Protein AF-A0A059ZSD2-F1 (afdb_monomer_lite)

Secondary structure (DSSP, 8-state):
-HHHHHHHHHHHHHHHHPEEEEEEEEE-HHHHHHHHHHT---EE-TTSTT-EEE--SEEE-TTSSEEEEE-GGG-EEEEEGGGEEEEEE--

Sequence (91 aa):
MSGVALILVGILVVALNTRIPIAHIYVDAAGAHVLQAAGLEVHAAPDWPGAFRANPVSSAAAFLPSAELYFSKGRRVQLPRRDVLLWVYRG

pLDDT: mean 88.59, std 7.57, range [58.91, 96.31]

Organism: Acidithiobacillus caldus (strain ATCC 51756 / DSM 8584 / KU) (NCBI:txid637389)

Foldseek 3Di:
DVVVVVVVVVVVVCQQPDKFFFQKFKFAPVQVVQCVVLVFDWAQDPVDPRIIMGGFGTWRGDDDQWIWTHHPPRDIGIGGPVRTPDTHGDD

Radius of gyration: 15.07 Å; chains: 1; bounding box: 45×29×34 Å

Structure (mmCIF, N/CA/C/O backbone):
data_AF-A0A059ZSD2-F1
#
_entry.id   AF-A0A059ZSD2-F1
#
loop_
_atom_site.group_PDB
_atom_site.id
_atom_site.type_symbol
_atom_site.label_atom_id
_atom_site.label_alt_id
_atom_site.label_comp_id
_atom_site.label_asym_id
_atom_site.label_entity_id
_atom_site.label_seq_id
_atom_site.pdbx_PDB_ins_code
_atom_site.Cartn_x
_atom_site.Cartn_y
_atom_site.Cartn_z
_atom_site.occupancy
_atom_site.B_iso_or_equiv
_atom_site.auth_seq_id
_atom_site.auth_comp_id
_atom_site.auth_asym_id
_atom_site.auth_atom_id
_atom_site.pdbx_PDB_model_num
ATOM 1 N N . MET A 1 1 ? 32.428 3.623 -20.635 1.00 58.91 1 MET A N 1
ATOM 2 C CA . MET A 1 1 ? 31.598 3.224 -19.473 1.00 58.91 1 MET A CA 1
ATOM 3 C C . MET A 1 1 ? 30.703 4.349 -18.929 1.00 58.91 1 MET A C 1
ATOM 5 O O . MET A 1 1 ? 29.631 4.024 -18.440 1.00 58.91 1 MET A O 1
ATOM 9 N N . SER A 1 2 ? 31.046 5.645 -19.057 1.00 65.44 2 SER A N 1
ATOM 10 C CA . SER A 1 2 ? 30.228 6.751 -18.501 1.00 65.44 2 SER A CA 1
ATOM 11 C C . SER A 1 2 ? 28.800 6.881 -19.047 1.00 65.44 2 SER A C 1
ATOM 13 O O . SER A 1 2 ? 27.916 7.288 -18.303 1.00 65.44 2 SER A O 1
ATOM 15 N N . GLY A 1 3 ? 28.543 6.514 -20.308 1.00 79.62 3 GLY A N 1
ATOM 16 C CA . GLY A 1 3 ? 27.197 6.630 -20.892 1.00 79.62 3 GLY A CA 1
ATOM 17 C C . GLY A 1 3 ? 26.155 5.730 -20.217 1.00 79.62 3 GLY A C 1
ATOM 18 O O . GLY A 1 3 ? 25.042 6.167 -19.952 1.00 79.62 3 GLY A O 1
ATOM 19 N N . VAL A 1 4 ? 26.532 4.497 -19.863 1.00 86.62 4 VAL A N 1
ATOM 20 C CA . VAL A 1 4 ? 25.622 3.533 -19.217 1.00 86.62 4 VAL A CA 1
ATOM 21 C C . VAL A 1 4 ? 25.281 3.971 -17.794 1.00 86.62 4 VAL A C 1
ATOM 23 O O . VAL A 1 4 ? 24.119 3.925 -17.406 1.00 86.62 4 VAL A O 1
ATOM 26 N N . ALA A 1 5 ? 26.267 4.458 -17.035 1.00 87.62 5 ALA A N 1
ATOM 27 C CA . ALA A 1 5 ? 26.039 4.956 -15.679 1.00 87.62 5 ALA A CA 1
ATOM 28 C C . ALA A 1 5 ? 25.045 6.130 -15.662 1.00 87.62 5 ALA A C 1
ATOM 30 O O . ALA A 1 5 ? 24.136 6.155 -14.838 1.00 87.62 5 ALA A O 1
ATOM 31 N N . LEU A 1 6 ? 25.167 7.060 -16.613 1.00 89.50 6 LEU A N 1
ATOM 32 C CA . LEU A 1 6 ? 24.257 8.201 -16.748 1.00 89.50 6 LEU A CA 1
ATOM 33 C C . LEU A 1 6 ? 22.822 7.768 -17.082 1.00 89.50 6 LEU A C 1
ATOM 35 O O . LEU A 1 6 ? 21.874 8.288 -16.497 1.00 89.50 6 LEU A O 1
ATOM 39 N N . ILE A 1 7 ? 22.660 6.776 -17.962 1.00 89.75 7 ILE A N 1
ATOM 40 C CA . ILE A 1 7 ? 21.349 6.196 -18.287 1.00 89.75 7 ILE A CA 1
ATOM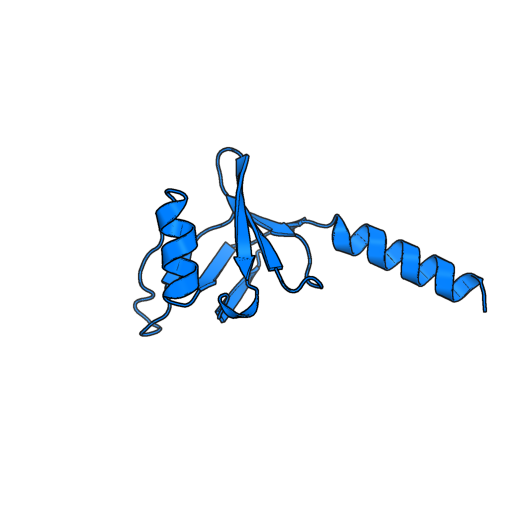 41 C C . ILE A 1 7 ? 20.736 5.522 -17.054 1.00 89.75 7 ILE A C 1
ATOM 43 O O . ILE A 1 7 ? 19.574 5.766 -16.742 1.00 89.75 7 ILE A O 1
ATOM 47 N N . LEU A 1 8 ? 21.512 4.718 -16.321 1.00 91.00 8 LEU A N 1
ATOM 48 C CA . LEU A 1 8 ? 21.040 4.042 -15.109 1.00 91.00 8 LEU A CA 1
ATOM 49 C C . LEU A 1 8 ? 20.624 5.038 -14.020 1.00 91.00 8 LEU A C 1
ATOM 51 O O . LEU A 1 8 ? 19.590 4.843 -13.386 1.00 91.00 8 LEU A O 1
ATOM 55 N N . VAL A 1 9 ? 21.378 6.126 -13.838 1.00 89.56 9 VAL A N 1
ATOM 56 C CA . VAL A 1 9 ? 21.004 7.212 -12.918 1.00 89.56 9 VAL A CA 1
ATOM 57 C C . VAL A 1 9 ? 19.711 7.884 -13.375 1.00 89.56 9 VAL A C 1
ATOM 59 O O . VAL A 1 9 ? 18.817 8.089 -12.558 1.00 89.56 9 VAL A O 1
ATOM 62 N N . GLY A 1 10 ? 19.567 8.173 -14.671 1.00 88.31 10 GLY A N 1
ATOM 63 C CA . GLY A 1 10 ? 18.331 8.726 -15.226 1.00 88.31 10 GLY A CA 1
ATOM 64 C C . GLY A 1 10 ? 17.118 7.826 -14.970 1.00 88.31 10 GLY A C 1
ATOM 65 O O . GLY A 1 10 ? 16.097 8.297 -14.472 1.00 88.31 10 GLY A O 1
ATOM 66 N N . ILE A 1 11 ? 17.249 6.521 -15.227 1.00 88.00 11 ILE A N 1
ATOM 67 C CA . ILE A 1 11 ? 16.201 5.524 -14.960 1.00 88.00 11 ILE A CA 1
ATOM 68 C C . ILE A 1 11 ? 15.866 5.477 -13.468 1.00 88.00 11 ILE A C 1
ATOM 70 O O . ILE A 1 11 ? 14.689 5.470 -13.113 1.00 88.00 11 ILE A O 1
ATOM 74 N N . LEU A 1 12 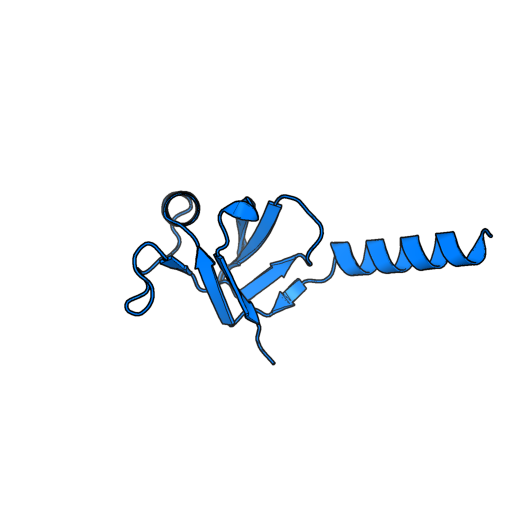? 16.874 5.485 -12.592 1.00 86.19 12 LEU A N 1
ATOM 75 C CA . LEU A 1 12 ? 16.668 5.474 -11.145 1.00 86.19 12 LEU A CA 1
ATOM 76 C C . LEU A 1 12 ? 15.901 6.715 -10.674 1.00 86.19 12 LEU A C 1
ATOM 78 O O . LEU A 1 12 ? 14.958 6.589 -9.898 1.00 86.19 12 LEU A O 1
ATOM 82 N N . VAL A 1 13 ? 16.261 7.906 -11.158 1.00 86.25 13 VAL A N 1
ATOM 83 C CA . VAL A 1 13 ? 15.565 9.154 -10.809 1.00 86.25 13 VAL A CA 1
ATOM 84 C C . VAL A 1 13 ? 14.110 9.108 -11.265 1.00 86.25 13 VAL A C 1
ATOM 86 O O . VAL A 1 13 ? 13.215 9.428 -10.481 1.00 86.25 13 VAL A O 1
ATOM 89 N N . VAL A 1 14 ? 13.854 8.675 -12.502 1.00 85.69 14 VAL A N 1
ATOM 90 C CA . VAL A 1 14 ? 12.486 8.521 -13.014 1.00 85.69 14 VAL A CA 1
ATOM 91 C C . VAL A 1 14 ? 11.715 7.516 -12.164 1.00 85.69 14 VAL A C 1
ATOM 93 O O . VAL A 1 14 ? 10.618 7.826 -11.702 1.00 85.69 14 VAL A O 1
ATOM 96 N N . ALA A 1 15 ? 12.299 6.352 -11.880 1.00 82.94 15 ALA A N 1
ATOM 97 C CA . ALA A 1 15 ? 11.686 5.322 -11.054 1.00 82.94 15 ALA A CA 1
ATOM 98 C C . ALA A 1 15 ? 11.304 5.851 -9.663 1.00 82.94 15 ALA A C 1
ATOM 100 O O . ALA A 1 15 ? 10.156 5.711 -9.257 1.00 82.94 15 ALA A O 1
ATOM 101 N N . LEU A 1 16 ? 12.217 6.523 -8.957 1.00 81.81 16 LEU A N 1
ATOM 102 C CA . LEU A 1 16 ? 11.966 7.036 -7.604 1.00 81.81 16 LEU A CA 1
ATOM 103 C C . LEU A 1 16 ? 10.832 8.070 -7.536 1.00 81.81 16 LEU A C 1
ATOM 105 O O . LEU A 1 16 ? 10.174 8.183 -6.506 1.00 81.81 16 LEU A O 1
ATOM 109 N N . ASN A 1 17 ? 10.588 8.806 -8.622 1.00 81.31 17 ASN A N 1
ATOM 110 C CA . ASN A 1 17 ? 9.547 9.835 -8.682 1.00 81.31 17 ASN A CA 1
ATOM 111 C C . ASN A 1 17 ? 8.242 9.347 -9.328 1.00 81.31 17 ASN A C 1
ATOM 113 O O . ASN A 1 17 ? 7.229 10.049 -9.293 1.00 81.31 17 ASN A O 1
ATOM 117 N N . THR A 1 18 ? 8.241 8.151 -9.918 1.00 84.75 18 THR A N 1
ATOM 118 C CA . THR A 1 18 ? 7.070 7.621 -10.613 1.00 84.75 18 THR A CA 1
ATOM 119 C C . THR A 1 18 ? 6.042 7.126 -9.603 1.00 84.75 18 THR A C 1
ATOM 121 O O . THR A 1 18 ? 6.339 6.307 -8.731 1.00 84.75 18 THR A O 1
ATOM 124 N N . ARG A 1 19 ? 4.802 7.606 -9.741 1.00 87.75 19 ARG A N 1
ATOM 125 C CA . ARG A 1 19 ? 3.654 7.102 -8.983 1.00 87.75 19 ARG A CA 1
ATOM 12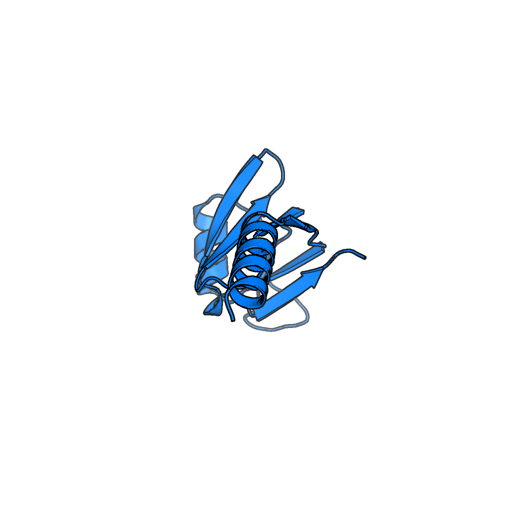6 C C . ARG A 1 19 ? 2.873 6.123 -9.838 1.00 87.75 19 ARG A C 1
ATOM 128 O O . ARG A 1 19 ? 2.389 6.485 -10.906 1.00 87.75 19 ARG A O 1
ATOM 135 N N . ILE A 1 20 ? 2.733 4.901 -9.347 1.00 88.56 20 ILE A N 1
ATOM 136 C CA . ILE A 1 20 ? 2.014 3.839 -10.044 1.00 88.56 20 ILE A CA 1
ATOM 137 C C . ILE A 1 20 ? 0.574 3.809 -9.514 1.00 88.56 20 ILE A C 1
ATOM 139 O O . ILE A 1 20 ? 0.394 3.748 -8.292 1.00 88.56 20 ILE A O 1
ATOM 143 N N . PRO A 1 21 ? -0.451 3.884 -10.381 1.00 91.00 21 PRO A N 1
ATOM 144 C CA . PRO A 1 21 ? -1.846 3.839 -9.961 1.00 91.00 21 PRO A CA 1
ATOM 145 C C . PRO A 1 21 ? -2.225 2.448 -9.439 1.00 91.00 21 PRO A C 1
ATOM 147 O O . PRO A 1 21 ? -1.896 1.422 -10.035 1.00 91.00 21 PRO A O 1
ATOM 150 N N . ILE A 1 22 ? -2.945 2.414 -8.318 1.00 91.12 22 ILE A N 1
ATOM 151 C CA . ILE A 1 22 ? -3.310 1.179 -7.616 1.00 91.12 22 ILE A CA 1
ATOM 152 C C . ILE A 1 22 ? -4.828 1.081 -7.495 1.00 91.12 22 ILE A C 1
ATOM 154 O O . ILE A 1 22 ? -5.533 2.067 -7.280 1.00 91.12 22 ILE A O 1
ATOM 158 N N . ALA A 1 23 ? -5.356 -0.122 -7.695 1.00 92.31 23 ALA A N 1
ATOM 159 C CA . ALA A 1 23 ? -6.751 -0.439 -7.442 1.00 92.31 23 ALA A CA 1
ATOM 160 C C . ALA A 1 23 ? -6.957 -0.718 -5.950 1.00 92.31 23 ALA A C 1
ATOM 162 O O . ALA A 1 23 ? -7.828 -0.115 -5.328 1.00 92.31 23 ALA A O 1
ATOM 163 N N . HIS A 1 24 ? -6.153 -1.625 -5.391 1.00 92.19 24 HIS A N 1
ATOM 164 C CA . HIS A 1 24 ? -6.096 -1.935 -3.965 1.00 92.19 24 HIS A CA 1
ATOM 165 C C . HIS A 1 24 ? -4.802 -2.685 -3.617 1.00 92.19 24 HIS A C 1
ATOM 167 O O . HIS A 1 24 ? -4.077 -3.145 -4.500 1.00 92.19 24 HIS A O 1
ATOM 173 N N . 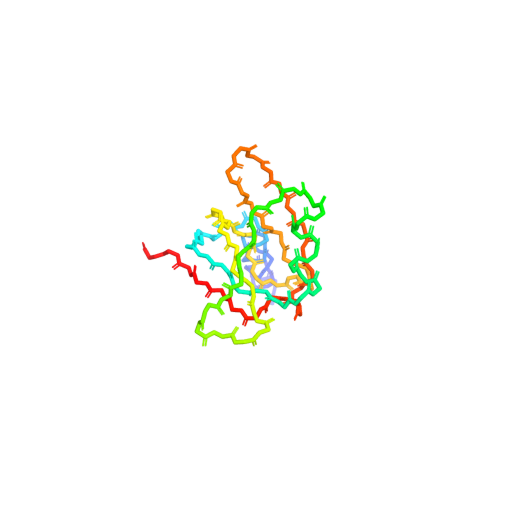ILE A 1 25 ? -4.519 -2.807 -2.324 1.00 92.81 25 ILE A N 1
ATOM 174 C CA . ILE A 1 25 ? -3.433 -3.630 -1.789 1.00 92.81 25 ILE A CA 1
ATOM 175 C C . ILE A 1 25 ? -3.968 -4.578 -0.723 1.00 92.81 25 ILE A C 1
ATOM 177 O O . ILE A 1 25 ? -4.961 -4.263 -0.062 1.00 92.81 25 ILE A O 1
ATOM 181 N N . TYR A 1 26 ? -3.263 -5.687 -0.529 1.00 94.62 26 TYR A N 1
ATOM 182 C CA . TYR A 1 26 ?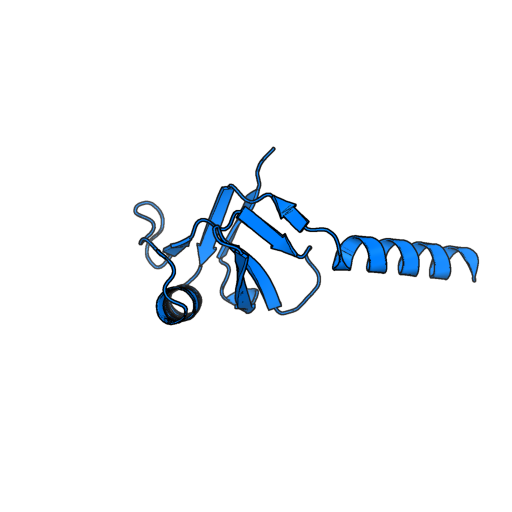 -3.414 -6.553 0.634 1.00 94.62 26 TYR A CA 1
ATOM 183 C C . TYR A 1 26 ? -2.195 -6.400 1.536 1.00 94.62 26 TYR A C 1
ATOM 185 O O . TYR A 1 26 ? -1.062 -6.414 1.056 1.00 94.62 26 TYR A O 1
ATOM 193 N N . VAL A 1 27 ? -2.434 -6.246 2.831 1.00 94.88 27 VAL A N 1
ATOM 194 C CA . VAL A 1 27 ? -1.417 -6.120 3.876 1.00 94.88 27 VAL A CA 1
ATOM 195 C C . VAL A 1 27 ? -1.659 -7.151 4.970 1.00 94.88 27 VAL A C 1
ATOM 197 O O . VAL A 1 27 ? -2.773 -7.656 5.114 1.00 94.88 27 VAL A O 1
ATOM 200 N N . ASP A 1 28 ? -0.623 -7.474 5.731 1.00 96.19 28 ASP A N 1
ATOM 201 C CA . ASP A 1 28 ? -0.763 -8.291 6.933 1.00 96.19 28 ASP A CA 1
ATOM 202 C C . ASP A 1 28 ? -1.387 -7.492 8.096 1.00 96.19 28 ASP A C 1
ATOM 204 O O . ASP A 1 28 ? -1.759 -6.320 7.963 1.00 96.19 28 ASP A O 1
ATOM 208 N N . ALA A 1 29 ? -1.515 -8.127 9.263 1.00 95.50 29 ALA A N 1
ATOM 209 C CA . ALA A 1 29 ? -2.062 -7.479 10.452 1.00 95.50 29 ALA A CA 1
ATOM 210 C C . ALA A 1 29 ? -1.236 -6.259 10.905 1.00 95.50 29 ALA A C 1
ATOM 212 O O . ALA A 1 29 ? -1.809 -5.250 11.314 1.00 95.50 29 ALA A O 1
ATOM 213 N N . ALA A 1 30 ? 0.097 -6.315 10.812 1.00 95.75 30 ALA A N 1
ATOM 214 C CA . ALA A 1 30 ? 0.962 -5.210 11.220 1.00 95.75 30 ALA A CA 1
ATOM 215 C C . ALA A 1 30 ? 0.770 -3.996 10.299 1.00 95.75 30 ALA A C 1
ATOM 217 O O . ALA A 1 30 ? 0.551 -2.878 10.775 1.00 95.75 30 ALA A O 1
ATOM 218 N N . GLY A 1 31 ? 0.742 -4.225 8.986 1.00 94.06 31 GLY A N 1
ATOM 219 C CA . GLY A 1 31 ? 0.431 -3.208 7.992 1.00 94.06 31 GLY A CA 1
ATOM 220 C C . GLY A 1 31 ? -0.971 -2.627 8.178 1.00 94.06 31 GLY A C 1
ATOM 221 O O . GLY A 1 31 ? -1.151 -1.408 8.125 1.00 94.06 31 GLY A O 1
ATOM 222 N N . ALA A 1 32 ? -1.963 -3.472 8.471 1.00 95.38 32 ALA A N 1
ATOM 223 C CA . ALA A 1 32 ? -3.326 -3.034 8.762 1.00 95.38 32 ALA A CA 1
ATOM 224 C C . ALA A 1 32 ? -3.380 -2.094 9.972 1.00 95.38 32 ALA A C 1
ATOM 226 O O . ALA A 1 32 ? -4.013 -1.040 9.892 1.00 95.38 32 ALA A O 1
ATOM 227 N N . HIS A 1 33 ? -2.668 -2.419 11.055 1.00 95.31 33 HIS A N 1
ATOM 228 C CA . HIS A 1 33 ? -2.584 -1.563 12.238 1.00 95.31 33 HIS A CA 1
ATOM 229 C C . HIS A 1 33 ? -1.974 -0.193 11.928 1.00 95.31 33 HIS A C 1
ATOM 231 O O . HIS A 1 33 ? -2.501 0.815 12.392 1.00 95.31 33 HIS A O 1
ATOM 237 N N . VAL A 1 34 ? -0.917 -0.121 11.112 1.00 94.12 34 VAL A N 1
ATOM 238 C CA . VAL A 1 34 ? -0.312 1.163 10.706 1.00 94.12 34 VAL A CA 1
ATOM 239 C C . VAL A 1 34 ? -1.310 2.020 9.920 1.00 94.12 34 VAL A C 1
ATOM 241 O O . VAL A 1 34 ? -1.457 3.217 10.177 1.00 94.12 34 VAL A O 1
ATOM 244 N N . LEU A 1 35 ? -2.033 1.413 8.978 1.00 93.44 35 LEU A N 1
ATOM 245 C CA . LEU A 1 35 ? -3.031 2.109 8.165 1.00 93.44 35 LEU A CA 1
ATOM 246 C C . LEU A 1 35 ? -4.229 2.578 9.012 1.00 93.44 35 LEU A C 1
ATOM 248 O O . LEU A 1 35 ? -4.666 3.725 8.876 1.00 93.44 35 LEU A O 1
ATOM 252 N N . GLN A 1 36 ? -4.723 1.735 9.921 1.00 93.94 36 GLN A N 1
ATOM 253 C CA . GLN A 1 36 ? -5.802 2.077 10.851 1.00 93.94 36 GLN A CA 1
ATOM 254 C C . GLN A 1 36 ? -5.385 3.166 11.843 1.00 93.94 36 GLN A C 1
ATOM 256 O O . GLN A 1 36 ? -6.156 4.093 12.068 1.00 93.94 36 GLN A O 1
ATOM 261 N N . ALA A 1 37 ? -4.159 3.117 12.377 1.00 92.69 37 ALA A N 1
ATOM 262 C CA . ALA A 1 37 ? -3.616 4.146 13.268 1.00 92.69 37 ALA A CA 1
ATOM 263 C C . ALA A 1 37 ? -3.481 5.504 12.569 1.00 92.69 37 ALA A C 1
ATOM 265 O O . ALA A 1 37 ? -3.660 6.549 13.190 1.00 92.69 37 ALA A O 1
ATOM 266 N N . ALA A 1 38 ? -3.231 5.506 11.257 1.00 90.31 38 ALA A N 1
ATOM 267 C CA . ALA A 1 38 ? -3.308 6.732 10.479 1.00 90.31 38 ALA A CA 1
ATOM 268 C C . ALA A 1 38 ? -4.760 7.248 10.361 1.00 90.31 38 ALA A C 1
ATOM 270 O O . ALA A 1 38 ? -4.950 8.426 10.067 1.00 90.31 38 ALA A O 1
ATOM 271 N N . GLY A 1 39 ? -5.771 6.382 10.533 1.00 90.81 39 GLY A N 1
ATOM 272 C CA . GLY A 1 39 ? -7.207 6.628 10.346 1.00 90.81 39 GLY A CA 1
ATOM 273 C C . GLY A 1 39 ? -7.716 6.249 8.951 1.00 90.81 39 GLY A C 1
ATOM 274 O O . GLY A 1 39 ? -8.465 7.021 8.354 1.00 90.81 39 GLY A O 1
ATOM 275 N N . LEU A 1 40 ? -7.117 5.236 8.302 1.00 93.25 40 LEU A N 1
ATOM 276 C CA . LEU A 1 40 ? -7.541 4.743 6.982 1.00 93.25 40 LEU A CA 1
ATOM 277 C C . LEU A 1 40 ? -8.512 3.585 7.160 1.00 93.25 40 LEU A C 1
ATOM 279 O O . LEU A 1 40 ? -8.374 2.788 8.086 1.00 93.25 40 LEU A O 1
ATOM 283 N N . GLU A 1 41 ? -9.437 3.457 6.217 1.00 90.50 41 GLU A N 1
ATOM 284 C CA . GLU A 1 41 ? -10.287 2.278 6.134 1.00 90.50 41 GLU A CA 1
ATOM 285 C C . GLU A 1 41 ? -9.487 1.079 5.632 1.00 90.50 41 GLU A C 1
ATOM 287 O O . GLU A 1 41 ? -8.844 1.116 4.577 1.00 90.50 41 GLU A O 1
ATOM 292 N N . VAL A 1 42 ? -9.552 0.010 6.416 1.00 92.56 42 VAL A N 1
ATOM 293 C CA . VAL A 1 42 ? -8.911 -1.267 6.145 1.00 92.56 42 VAL A CA 1
ATOM 294 C C . VAL A 1 42 ? -9.921 -2.356 6.465 1.00 92.56 42 VAL A C 1
ATOM 296 O O . VAL A 1 42 ? -10.463 -2.389 7.568 1.00 92.56 42 VAL A O 1
ATOM 299 N N . HIS A 1 43 ? -10.164 -3.248 5.512 1.00 94.06 43 HIS A N 1
ATOM 300 C CA . HIS A 1 43 ? -11.162 -4.308 5.636 1.00 94.06 43 HIS A CA 1
ATOM 301 C C . HIS A 1 43 ? -10.477 -5.669 5.623 1.00 94.06 43 HIS A C 1
ATOM 303 O O . HIS A 1 43 ? -9.537 -5.863 4.861 1.00 94.06 43 HIS A O 1
ATOM 309 N N . ALA A 1 44 ? -10.933 -6.626 6.428 1.00 93.00 44 ALA A N 1
ATOM 310 C CA . ALA A 1 44 ? -10.440 -7.998 6.314 1.00 93.00 44 ALA A CA 1
ATOM 311 C C . ALA A 1 44 ? -10.766 -8.556 4.917 1.00 93.00 44 ALA A C 1
ATOM 313 O O . ALA A 1 44 ? -11.865 -8.335 4.403 1.00 93.00 44 ALA A O 1
ATOM 314 N N . ALA A 1 45 ? -9.810 -9.248 4.297 1.00 90.56 45 ALA A N 1
ATOM 315 C CA . ALA A 1 45 ? -10.022 -9.909 3.018 1.00 90.56 45 ALA A CA 1
ATOM 316 C C . ALA A 1 45 ? -10.862 -11.181 3.241 1.00 90.56 45 ALA A C 1
ATOM 318 O O . ALA A 1 45 ? -10.402 -12.089 3.936 1.00 90.56 45 ALA A O 1
ATOM 319 N N . PRO A 1 46 ? -12.091 -11.269 2.701 1.00 85.50 46 PRO A N 1
ATOM 320 C CA . PRO A 1 46 ? -12.961 -12.424 2.938 1.00 85.50 46 PRO A CA 1
ATOM 321 C C . PRO A 1 46 ? -12.415 -13.709 2.300 1.00 85.50 46 PRO A C 1
ATOM 323 O O . PRO A 1 46 ? -12.691 -14.809 2.765 1.00 85.50 46 PRO A O 1
ATOM 326 N N . ASP A 1 47 ? -11.634 -13.555 1.238 1.00 87.06 47 ASP A N 1
ATOM 327 C CA . ASP A 1 47 ? -11.012 -14.598 0.435 1.00 87.06 47 ASP A CA 1
ATOM 328 C C . ASP A 1 47 ? -9.608 -14.993 0.922 1.00 87.06 47 ASP A C 1
ATOM 330 O O . ASP A 1 47 ? -9.110 -16.053 0.544 1.00 87.06 47 ASP A O 1
ATOM 334 N N . TRP A 1 48 ? -8.978 -14.187 1.786 1.00 91.31 48 TRP A N 1
ATOM 335 C CA . TRP A 1 48 ? -7.609 -14.413 2.254 1.00 91.31 48 TRP A CA 1
ATOM 336 C C . TRP A 1 48 ? -7.480 -14.198 3.774 1.00 91.31 48 TRP A C 1
ATOM 338 O O . TRP A 1 48 ? -7.238 -13.080 4.237 1.00 91.31 48 TRP A O 1
ATOM 348 N N . PRO A 1 49 ? -7.592 -15.274 4.578 1.00 90.56 49 PRO A N 1
ATOM 349 C CA . PRO A 1 49 ? -7.478 -15.195 6.032 1.00 90.56 49 PRO A CA 1
ATOM 350 C C . PRO A 1 49 ? -6.158 -14.562 6.488 1.00 90.56 49 PRO A C 1
ATOM 352 O O . PRO A 1 49 ? -5.081 -14.948 6.037 1.00 90.56 49 PRO A O 1
ATOM 355 N N . GLY A 1 50 ? -6.248 -13.595 7.404 1.00 89.88 50 GLY A N 1
ATOM 356 C CA . GLY A 1 50 ? -5.093 -12.859 7.934 1.00 89.88 50 GLY A CA 1
ATOM 357 C C . GLY A 1 50 ? -4.597 -11.712 7.046 1.00 89.88 50 GLY A C 1
ATOM 358 O O . GLY A 1 50 ? -3.748 -10.941 7.492 1.00 89.88 50 GLY A O 1
ATOM 359 N N . ALA A 1 51 ? -5.142 -11.562 5.835 1.00 95.75 51 ALA A N 1
ATOM 360 C CA . ALA A 1 51 ? -4.882 -10.421 4.974 1.00 95.75 51 ALA A CA 1
ATOM 361 C C . ALA A 1 51 ? -5.959 -9.344 5.137 1.00 95.75 51 ALA A C 1
ATOM 363 O O . ALA A 1 51 ? -7.140 -9.604 5.384 1.00 95.75 51 ALA A O 1
ATOM 364 N N . PHE A 1 52 ? -5.536 -8.106 4.944 1.00 96.31 52 PHE A N 1
ATOM 365 C CA . PHE A 1 52 ? -6.368 -6.928 5.060 1.00 96.31 52 PHE A CA 1
ATOM 366 C C . PHE A 1 52 ? -6.243 -6.083 3.803 1.00 96.31 52 PHE A C 1
ATOM 368 O O . PHE A 1 52 ? -5.148 -5.807 3.324 1.00 96.31 52 PHE A O 1
ATOM 375 N N . ARG A 1 53 ? -7.373 -5.651 3.262 1.00 94.62 53 ARG A N 1
ATOM 376 C CA . ARG A 1 53 ? -7.463 -4.849 2.054 1.00 94.62 53 ARG A CA 1
ATOM 377 C C . ARG A 1 53 ? -7.508 -3.361 2.382 1.00 94.62 53 ARG A C 1
ATOM 379 O O . ARG A 1 53 ? -8.341 -2.916 3.172 1.00 94.62 53 ARG A O 1
ATOM 386 N N . ALA A 1 54 ? -6.677 -2.590 1.688 1.00 93.44 54 ALA A N 1
ATOM 387 C CA . ALA A 1 54 ? -6.714 -1.131 1.677 1.00 93.44 54 ALA A CA 1
ATOM 388 C C . ALA A 1 54 ? -6.768 -0.598 0.238 1.00 93.44 54 ALA A C 1
ATOM 390 O O . ALA A 1 54 ? -6.286 -1.244 -0.693 1.00 93.44 54 ALA A O 1
ATOM 391 N N . ASN A 1 55 ? -7.338 0.596 0.054 1.00 93.69 55 ASN A N 1
ATOM 392 C CA . ASN A 1 55 ? -7.590 1.179 -1.270 1.00 93.69 55 ASN A CA 1
ATOM 393 C C . ASN A 1 55 ? -6.808 2.493 -1.480 1.00 93.69 55 ASN A C 1
ATOM 395 O O . ASN A 1 55 ? -7.407 3.573 -1.492 1.00 93.69 55 ASN A O 1
ATOM 399 N N . PRO A 1 56 ? -5.469 2.448 -1.614 1.00 92.62 56 PRO A N 1
ATOM 400 C CA . PRO A 1 56 ? -4.703 3.609 -2.045 1.00 92.62 56 PRO A CA 1
ATOM 401 C C . PRO A 1 56 ? -5.010 3.939 -3.511 1.00 92.62 56 PRO A C 1
ATOM 403 O O . PRO A 1 56 ? -5.389 3.078 -4.301 1.00 92.62 56 PRO A O 1
ATOM 406 N N . VAL A 1 57 ? -4.808 5.199 -3.883 1.00 93.38 57 VAL A N 1
ATOM 407 C CA . VAL A 1 57 ? -4.950 5.693 -5.259 1.00 93.38 57 VAL A CA 1
ATOM 408 C C . VAL A 1 57 ? -3.677 5.420 -6.064 1.00 93.38 57 VAL A C 1
ATOM 410 O O . VAL A 1 57 ? -3.740 5.091 -7.247 1.00 93.38 57 VAL A O 1
ATOM 413 N N . SER A 1 58 ? -2.511 5.537 -5.425 1.00 91.56 58 SER A N 1
ATOM 414 C CA . SER A 1 58 ? -1.212 5.278 -6.052 1.00 91.56 58 SER A CA 1
ATOM 415 C C . SER A 1 58 ? -0.139 4.927 -5.022 1.00 91.56 58 SER A C 1
ATOM 417 O O . SER A 1 58 ? -0.316 5.179 -3.830 1.00 91.56 58 SER A O 1
ATOM 419 N N . SER A 1 59 ? 1.007 4.423 -5.475 1.00 89.94 59 SER A N 1
ATOM 420 C CA . SER A 1 59 ? 2.213 4.253 -4.653 1.00 89.94 59 SER A CA 1
ATOM 421 C C . SER A 1 59 ? 3.460 4.733 -5.386 1.00 89.94 59 SER A C 1
ATOM 423 O O . SER A 1 59 ? 3.489 4.729 -6.616 1.00 89.94 59 SER A O 1
ATOM 425 N N . ALA A 1 60 ? 4.481 5.155 -4.640 1.00 86.00 60 ALA A N 1
ATOM 426 C CA . ALA A 1 60 ? 5.808 5.394 -5.201 1.00 86.00 60 ALA A CA 1
ATOM 427 C C . ALA A 1 60 ? 6.433 4.076 -5.705 1.00 86.00 60 ALA A C 1
ATOM 429 O O . ALA A 1 60 ? 6.265 3.020 -5.084 1.00 86.00 60 ALA A O 1
ATOM 430 N N . ALA A 1 61 ? 7.139 4.133 -6.838 1.00 64.12 61 ALA A N 1
ATOM 431 C CA . ALA A 1 61 ? 7.636 2.941 -7.517 1.00 64.12 61 ALA A CA 1
ATOM 432 C C . ALA A 1 61 ? 8.656 2.117 -6.708 1.00 64.12 61 ALA A C 1
ATOM 434 O O . ALA A 1 61 ? 9.200 2.504 -5.667 1.00 64.12 61 ALA A O 1
ATOM 435 N N . ALA A 1 62 ? 8.860 0.894 -7.194 1.00 60.97 62 ALA A N 1
ATOM 436 C CA . ALA A 1 62 ?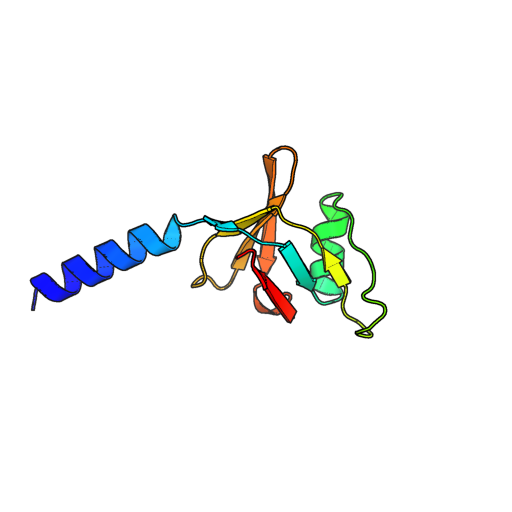 9.214 -0.243 -6.376 1.00 60.97 62 ALA A CA 1
ATOM 437 C C . ALA A 1 62 ? 10.702 -0.561 -6.270 1.00 60.97 62 ALA A C 1
ATOM 439 O O . ALA A 1 62 ? 11.157 -1.501 -6.899 1.00 60.97 62 ALA A O 1
ATOM 440 N N . PHE A 1 63 ? 11.435 0.156 -5.411 1.00 65.00 63 PHE A N 1
ATOM 441 C CA . PHE A 1 63 ? 12.817 -0.236 -5.063 1.00 65.00 63 PHE A CA 1
ATOM 442 C C . PHE A 1 63 ? 13.207 -0.028 -3.593 1.00 65.00 63 PHE A C 1
ATOM 444 O O . PHE A 1 63 ? 14.244 -0.514 -3.154 1.00 65.00 63 PHE A O 1
ATOM 451 N N . LEU A 1 64 ? 12.389 0.673 -2.805 1.00 79.25 64 LEU A N 1
ATOM 452 C CA . LEU A 1 64 ? 12.716 0.992 -1.414 1.00 79.25 64 LEU A CA 1
ATOM 453 C C . LEU A 1 64 ? 12.238 -0.098 -0.434 1.00 79.25 64 LEU A C 1
ATOM 455 O O . LEU A 1 64 ? 11.201 -0.716 -0.671 1.00 79.25 64 LEU A O 1
ATOM 459 N N . PRO A 1 65 ? 12.909 -0.304 0.713 1.00 86.56 65 PRO A N 1
ATOM 460 C CA . PRO A 1 65 ? 12.425 -1.198 1.776 1.00 86.56 65 PRO A CA 1
ATOM 461 C C . PRO A 1 65 ? 11.065 -0.778 2.354 1.00 86.56 65 PRO A C 1
ATOM 463 O O . PRO A 1 65 ? 10.387 -1.557 3.024 1.00 86.56 65 PRO A O 1
ATOM 466 N N . SER A 1 66 ? 10.662 0.461 2.082 1.00 88.44 66 SER A N 1
ATOM 467 C CA . SER A 1 66 ? 9.374 1.014 2.444 1.00 88.44 66 SER A CA 1
ATOM 468 C C . SER A 1 66 ? 8.558 1.395 1.208 1.00 88.44 66 SER A C 1
ATOM 470 O O . SER A 1 66 ? 9.082 1.881 0.205 1.00 88.44 66 SER A O 1
ATOM 472 N N . ALA A 1 67 ? 7.259 1.148 1.294 1.00 89.50 67 ALA A N 1
ATOM 473 C CA . ALA A 1 67 ? 6.236 1.545 0.355 1.00 89.50 67 ALA A CA 1
ATOM 474 C C . ALA A 1 67 ? 5.570 2.845 0.820 1.00 89.50 67 ALA A C 1
ATOM 476 O O . ALA A 1 67 ? 4.982 2.896 1.899 1.00 89.50 67 ALA A O 1
ATOM 477 N N . GLU A 1 68 ? 5.613 3.886 -0.008 1.00 91.69 68 GLU A N 1
ATOM 478 C CA . GLU A 1 68 ? 4.808 5.087 0.214 1.00 91.69 68 GLU A CA 1
ATOM 479 C C . GLU A 1 68 ? 3.478 4.948 -0.531 1.00 91.69 68 GLU A C 1
ATOM 481 O O . GLU A 1 68 ? 3.450 4.779 -1.754 1.00 91.69 68 GLU A O 1
ATOM 486 N N . LEU A 1 69 ? 2.377 4.983 0.215 1.00 92.12 69 LEU A N 1
ATOM 487 C CA . LEU A 1 69 ? 1.014 4.820 -0.273 1.00 92.12 69 LEU A CA 1
ATOM 488 C C . LEU A 1 69 ? 0.285 6.159 -0.217 1.00 92.12 69 LEU A C 1
ATOM 490 O O . LEU A 1 69 ? 0.274 6.831 0.815 1.00 92.12 69 LEU A O 1
ATOM 494 N N . TYR A 1 70 ? -0.368 6.520 -1.314 1.00 92.75 70 TYR A N 1
ATOM 495 C CA . TYR A 1 70 ? -1.124 7.758 -1.448 1.00 92.75 70 TYR A CA 1
ATOM 496 C C . TYR A 1 70 ? -2.615 7.440 -1.495 1.00 92.75 70 TYR A C 1
ATOM 498 O O . TYR A 1 70 ? -3.073 6.706 -2.370 1.00 92.75 70 TYR A O 1
ATOM 506 N N . PHE A 1 71 ? -3.377 8.009 -0.570 1.00 92.62 71 PHE A N 1
ATOM 507 C CA . PHE A 1 71 ? -4.820 7.834 -0.444 1.00 92.62 71 PHE A CA 1
ATOM 508 C C . PHE A 1 71 ? -5.568 9.095 -0.885 1.00 92.62 71 PHE A C 1
ATOM 510 O O . PHE A 1 71 ? -5.000 10.184 -1.023 1.00 92.62 71 PHE A O 1
ATOM 517 N N . SER A 1 72 ? -6.877 8.951 -1.098 1.00 86.50 72 SER A N 1
ATOM 518 C CA . SER A 1 72 ? -7.770 10.084 -1.350 1.00 86.50 72 SER A CA 1
ATOM 519 C C . SER A 1 72 ? -7.633 11.149 -0.254 1.00 86.50 72 SER A C 1
ATOM 521 O O . SER A 1 72 ? -7.371 10.812 0.901 1.00 86.50 72 SER A O 1
ATOM 523 N N . LYS A 1 73 ? -7.858 12.423 -0.602 1.00 81.88 73 LYS A N 1
ATOM 524 C CA . LYS A 1 73 ? -7.671 13.593 0.286 1.00 81.88 73 LYS A CA 1
ATOM 525 C C . LYS A 1 73 ? -6.203 13.911 0.623 1.00 81.88 73 LYS A C 1
ATOM 527 O O . LYS A 1 73 ? -5.923 14.553 1.627 1.00 81.88 73 LYS A O 1
ATOM 532 N N . GLY A 1 74 ? -5.268 13.477 -0.227 1.00 78.25 74 GLY A N 1
ATOM 533 C CA . GLY A 1 74 ? -3.852 13.859 -0.145 1.00 78.25 74 GLY A CA 1
ATOM 534 C C . GLY A 1 74 ? -3.076 13.179 0.983 1.00 78.25 74 GLY A C 1
ATOM 535 O O . GLY A 1 74 ? -1.960 13.590 1.297 1.00 78.25 74 GLY A O 1
ATOM 536 N N . ARG A 1 75 ? -3.649 12.145 1.606 1.00 88.25 75 ARG A N 1
ATOM 537 C CA . ARG A 1 75 ? -3.023 11.489 2.747 1.00 88.25 75 ARG A CA 1
ATOM 538 C C . ARG A 1 75 ? -1.986 10.480 2.278 1.00 88.25 75 ARG A C 1
ATOM 540 O O . ARG A 1 75 ? -2.267 9.651 1.416 1.00 88.25 75 ARG A O 1
ATOM 547 N N . ARG A 1 76 ? -0.794 10.551 2.863 1.00 91.94 76 ARG A N 1
ATOM 548 C CA . ARG A 1 76 ? 0.310 9.630 2.592 1.00 91.94 76 ARG A CA 1
ATOM 549 C C . ARG A 1 76 ? 0.589 8.783 3.820 1.00 91.94 76 ARG A C 1
ATOM 551 O O . ARG A 1 76 ? 0.599 9.310 4.932 1.00 91.94 76 ARG A O 1
ATOM 558 N N . VAL A 1 77 ? 0.801 7.491 3.619 1.00 92.88 77 VAL A N 1
ATOM 559 C CA . VAL A 1 77 ? 1.222 6.574 4.678 1.00 92.88 77 VAL A CA 1
ATOM 560 C C . VAL A 1 77 ? 2.397 5.767 4.171 1.00 92.88 77 VAL A C 1
ATOM 562 O O . VAL A 1 77 ? 2.398 5.288 3.038 1.00 92.88 77 VAL A O 1
ATOM 565 N N . GLN A 1 78 ? 3.403 5.645 5.023 1.00 92.50 78 GLN A N 1
ATOM 566 C CA . GLN A 1 78 ? 4.586 4.866 4.743 1.00 92.50 78 GLN A CA 1
ATOM 567 C C . GLN A 1 78 ? 4.459 3.513 5.447 1.00 92.50 78 GLN A C 1
ATOM 569 O O . GLN A 1 78 ? 4.203 3.459 6.648 1.00 92.50 78 GLN A O 1
ATOM 574 N N . LEU A 1 79 ? 4.594 2.431 4.684 1.00 91.62 79 LEU A N 1
ATOM 575 C CA . LEU A 1 79 ? 4.486 1.056 5.165 1.00 91.62 79 LEU A CA 1
ATOM 576 C C . LEU A 1 79 ? 5.797 0.310 4.889 1.00 91.62 79 LEU A C 1
ATOM 578 O O . LEU A 1 79 ? 6.420 0.547 3.849 1.00 91.62 79 LEU A O 1
ATOM 582 N N . PRO A 1 80 ? 6.252 -0.606 5.750 1.00 92.00 80 PRO A N 1
ATOM 583 C CA . PRO A 1 80 ? 7.283 -1.564 5.369 1.00 92.00 80 PRO A CA 1
ATOM 584 C C . PRO A 1 80 ? 6.805 -2.427 4.195 1.00 92.00 80 PRO A C 1
ATOM 586 O O . PRO A 1 80 ? 5.672 -2.898 4.181 1.00 92.00 80 PRO A O 1
ATOM 589 N N . ARG A 1 81 ? 7.666 -2.669 3.197 1.00 89.69 81 ARG A N 1
ATOM 590 C CA . ARG A 1 81 ? 7.282 -3.494 2.035 1.00 89.69 81 ARG A CA 1
ATOM 591 C C . ARG A 1 81 ? 6.919 -4.925 2.414 1.00 89.69 81 ARG A C 1
ATOM 593 O O . ARG A 1 81 ? 6.068 -5.511 1.761 1.00 89.69 81 ARG A O 1
ATOM 600 N N . ARG A 1 82 ? 7.571 -5.467 3.444 1.00 91.75 82 ARG A N 1
ATOM 601 C CA . ARG A 1 82 ? 7.331 -6.830 3.938 1.00 91.75 82 ARG A CA 1
ATOM 602 C C . ARG A 1 82 ? 5.907 -7.021 4.477 1.00 91.75 82 ARG A C 1
ATOM 604 O O . ARG A 1 82 ? 5.422 -8.141 4.459 1.00 91.75 82 ARG A O 1
ATOM 611 N N . ASP A 1 83 ? 5.267 -5.933 4.906 1.00 93.56 83 ASP A N 1
ATOM 612 C CA . ASP A 1 83 ? 3.907 -5.939 5.448 1.00 93.56 83 ASP A CA 1
ATOM 613 C C . ASP A 1 83 ? 2.864 -5.874 4.306 1.00 93.56 83 ASP A C 1
ATOM 615 O O . ASP A 1 83 ? 1.669 -6.045 4.538 1.00 93.56 83 ASP A O 1
ATOM 619 N N . VAL A 1 84 ? 3.293 -5.621 3.056 1.00 92.31 84 VAL A N 1
ATOM 620 C CA . VAL A 1 84 ? 2.437 -5.651 1.860 1.00 92.31 84 VAL A CA 1
ATOM 621 C C . VAL A 1 84 ? 2.508 -7.030 1.212 1.00 92.31 84 VAL A C 1
ATOM 623 O O . VAL A 1 84 ? 3.532 -7.420 0.655 1.00 92.31 84 VAL A O 1
ATOM 626 N N . LEU A 1 85 ? 1.384 -7.741 1.234 1.00 93.06 85 LEU A N 1
ATOM 627 C CA . LEU A 1 85 ? 1.242 -9.096 0.707 1.00 93.06 85 LEU A CA 1
ATOM 628 C C . LEU A 1 85 ? 1.025 -9.107 -0.810 1.00 93.06 85 LEU A C 1
ATOM 630 O O . LEU A 1 85 ? 1.583 -9.948 -1.511 1.00 93.06 85 LEU A O 1
ATOM 634 N N . LEU A 1 86 ? 0.212 -8.178 -1.327 1.00 91.88 86 LEU A N 1
ATOM 635 C CA . LEU A 1 86 ? -0.114 -8.116 -2.753 1.00 91.88 86 LEU A CA 1
ATOM 636 C C . LEU A 1 86 ? -0.457 -6.694 -3.206 1.00 91.88 86 LEU A C 1
ATOM 638 O O . LEU A 1 86 ? -1.184 -5.962 -2.534 1.00 91.88 86 LEU A O 1
ATOM 642 N N . TRP A 1 87 ? 0.022 -6.346 -4.400 1.00 91.62 87 TRP A N 1
ATOM 643 C CA . TRP A 1 87 ? -0.296 -5.110 -5.110 1.00 91.62 87 TRP A CA 1
ATOM 644 C C . TRP A 1 87 ? -1.245 -5.405 -6.265 1.00 91.62 87 TRP A C 1
ATOM 646 O O . TRP A 1 87 ? -0.929 -6.237 -7.114 1.00 91.62 87 TRP A O 1
ATOM 656 N N . VAL A 1 88 ? -2.368 -4.692 -6.342 1.00 91.25 88 VAL A N 1
ATOM 657 C CA . VAL A 1 88 ? -3.274 -4.774 -7.492 1.00 91.25 88 VAL A CA 1
ATOM 658 C C . VAL A 1 88 ? -3.290 -3.426 -8.198 1.00 91.25 88 VAL A C 1
ATOM 660 O O . VAL A 1 88 ? -3.895 -2.468 -7.718 1.00 91.25 88 VAL A O 1
ATOM 663 N N . TYR A 1 89 ? -2.590 -3.335 -9.326 1.00 88.75 89 TYR A N 1
ATOM 664 C CA . TYR A 1 89 ? -2.455 -2.105 -10.112 1.00 88.75 89 TYR A CA 1
ATOM 665 C C . TYR A 1 89 ? -3.683 -1.837 -10.992 1.00 88.75 89 TYR A C 1
ATOM 667 O O . TYR A 1 89 ? -4.444 -2.753 -11.303 1.00 88.75 89 TYR A O 1
ATOM 675 N N . ARG A 1 90 ? -3.889 -0.571 -11.381 1.00 84.38 90 ARG A N 1
ATOM 676 C CA . ARG A 1 90 ? -4.870 -0.209 -12.421 1.00 84.38 90 ARG A CA 1
ATOM 677 C C . ARG A 1 90 ? -4.203 -0.304 -13.797 1.00 84.38 90 ARG A C 1
ATOM 679 O O . ARG A 1 90 ? -3.070 0.156 -13.932 1.00 84.38 90 ARG A O 1
ATOM 686 N N . GLY A 1 91 ? -4.899 -0.910 -14.760 1.00 72.88 91 GLY A N 1
ATOM 687 C CA . GLY A 1 91 ? -4.536 -0.908 -16.183 1.00 72.88 91 GLY A CA 1
ATOM 688 C C . GLY A 1 91 ? -5.099 0.301 -16.910 1.00 72.88 91 GLY A C 1
ATOM 689 O O . GLY A 1 91 ? -6.148 0.812 -16.450 1.00 72.88 91 GLY A O 1
#